Protein AF-0000000085227452 (afdb_homodimer)

InterPro domains:
  IPR003749 Sulfur carrier ThiS/MoaD-like [PF02597] (10-90)
  IPR012675 Beta-grasp domain superfamily [G3DSA:3.10.20.30] (7-90)
  IPR016155 Molybdopterin synthase/thiamin biosynthesis sulphur carrier, beta-grasp [SSF54285] (9-90)
  IPR028887 Molybdopterin synthase sulfur carrier subunit, eukaryote [MF_03051] (7-90)
  IPR044672 Molybdopterin synthase sulfur carrier subunit [PTHR33359] (7-90)

Foldseek 3Di:
DPDFAAKEKEAEDDVRCVQQVHGIDIDHRDDPQDALQVVVVVVCVVRVSCVVQVPFKWKDWQNRIDRRDGHTDGDHYHIYIYIGGHDPPD/DPDFAAKEKEAEDDVRCVQQVHGIDIDHRDDPQDALQVVVVVVCVVRVSCVVQVPFKWKDWQNRIDRRDGHTDGDHYHIYIYIGGHDPPD

pLDDT: mean 92.28, std 12.25, range [35.97, 98.38]

Structure (mmCIF, N/CA/C/O backbone):
data_AF-0000000085227452-model_v1
#
loop_
_entity.id
_entity.type
_entity.pdbx_description
1 polymer 'Molybdopterin synthase sulfur carrier subunit'
#
loop_
_atom_site.group_PDB
_atom_site.id
_atom_site.type_symbol
_atom_site.label_atom_id
_atom_site.label_alt_id
_atom_site.label_comp_id
_atom_site.label_asym_id
_atom_site.label_entity_id
_atom_site.label_seq_id
_atom_site.pdbx_PDB_ins_code
_atom_site.Cartn_x
_atom_site.Cartn_y
_atom_site.Cartn_z
_atom_site.occupancy
_atom_site.B_iso_or_equiv
_atom_site.auth_seq_id
_atom_site.auth_comp_id
_atom_site.auth_asym_id
_atom_site.auth_atom_id
_atom_site.pdbx_PDB_model_num
ATOM 1 N N . PHE A 1 1 ? -8.242 -31 9.445 1 36.66 1 PHE A N 1
ATOM 2 C CA . PHE A 1 1 ? -8.82 -30.625 8.164 1 36.66 1 PHE A CA 1
ATOM 3 C C . PHE A 1 1 ? -7.723 -30.422 7.121 1 36.66 1 PHE A C 1
ATOM 5 O O . PHE A 1 1 ? -6.816 -29.609 7.32 1 36.66 1 PHE A O 1
ATOM 12 N N . VAL A 1 2 ? -7.234 -31.391 6.453 1 52.72 2 VAL A N 1
ATOM 13 C CA . VAL A 1 2 ? -6.004 -31.422 5.668 1 52.72 2 VAL A CA 1
ATOM 14 C C . VAL A 1 2 ? -6.109 -30.453 4.5 1 52.72 2 VAL A C 1
ATOM 16 O O . VAL A 1 2 ? -6.75 -30.75 3.49 1 52.72 2 VAL A O 1
ATOM 19 N N . GLY A 1 3 ? -6.582 -29.297 4.703 1 63.69 3 GLY A N 1
ATOM 20 C CA . GLY A 1 3 ? -6.961 -28.391 3.633 1 63.69 3 GLY A CA 1
ATOM 21 C C . GLY A 1 3 ? -5.871 -28.203 2.594 1 63.69 3 GLY A C 1
ATOM 22 O O . GLY A 1 3 ? -4.684 -28.203 2.926 1 63.69 3 GLY A O 1
ATOM 23 N N . PHE A 1 4 ? -6.066 -28.781 1.335 1 81.62 4 PHE A N 1
ATOM 24 C CA . PHE A 1 4 ? -5.168 -28.547 0.209 1 81.62 4 PHE A CA 1
ATOM 25 C C . PHE A 1 4 ? -4.762 -27.094 0.135 1 81.62 4 PHE A C 1
ATOM 27 O O . PHE A 1 4 ? -5.543 -26.203 0.485 1 81.62 4 PHE A O 1
ATOM 34 N N . PRO A 1 5 ? -3.51 -26.906 -0.131 1 89.81 5 PRO A N 1
ATOM 35 C CA . PRO A 1 5 ? -3.098 -25.516 -0.261 1 89.81 5 PRO A CA 1
ATOM 36 C C . PRO A 1 5 ? -3.934 -24.75 -1.28 1 89.81 5 PRO A C 1
ATOM 38 O O . PRO A 1 5 ? -4.285 -25.281 -2.332 1 89.81 5 PRO A O 1
ATOM 41 N N . PRO A 1 6 ? -4.234 -23.641 -0.994 1 95.88 6 PRO A N 1
ATOM 42 C CA . PRO A 1 6 ? -5.141 -22.859 -1.848 1 95.88 6 PRO A CA 1
ATOM 43 C C . PRO A 1 6 ? -4.477 -22.391 -3.135 1 95.88 6 PRO A C 1
ATOM 45 O O . PRO A 1 6 ? -3.246 -22.297 -3.205 1 95.88 6 PRO A O 1
ATOM 48 N N . GLN A 1 7 ? -5.32 -22.156 -4.105 1 97.12 7 GLN A N 1
ATOM 49 C CA . GLN A 1 7 ? -4.973 -21.406 -5.312 1 97.12 7 GLN A CA 1
ATOM 50 C C . GLN A 1 7 ? -5.488 -19.984 -5.238 1 97.12 7 GLN A C 1
ATOM 52 O O . GLN A 1 7 ? -6.684 -19.75 -5.031 1 97.12 7 GLN A O 1
ATOM 57 N N . VAL A 1 8 ? -4.543 -19.047 -5.418 1 97.94 8 VAL A N 1
ATOM 58 C CA . VAL A 1 8 ? -4.957 -17.656 -5.328 1 97.94 8 VAL A CA 1
ATOM 59 C C . VAL A 1 8 ? -4.715 -16.953 -6.668 1 97.94 8 VAL A C 1
ATOM 61 O O . VAL A 1 8 ? -3.986 -17.469 -7.52 1 97.94 8 VAL A O 1
ATOM 64 N N . LEU A 1 9 ? -5.422 -15.844 -6.891 1 98.19 9 LEU A N 1
ATOM 65 C CA . LEU A 1 9 ? -5.211 -14.984 -8.055 1 98.19 9 LEU A CA 1
ATOM 66 C C . LEU A 1 9 ? -4.289 -13.82 -7.703 1 98.19 9 LEU A C 1
ATOM 68 O O . LEU A 1 9 ? -4.609 -13.008 -6.832 1 98.19 9 LEU A O 1
ATOM 72 N N . VAL A 1 10 ? -3.162 -13.773 -8.398 1 98.38 10 VAL A N 1
ATOM 73 C CA . VAL A 1 10 ? -2.229 -12.672 -8.18 1 98.38 10 VAL A CA 1
ATOM 74 C C . VAL A 1 10 ? -2.451 -11.586 -9.227 1 98.38 10 VAL A C 1
ATOM 76 O O . VAL A 1 10 ? -2.545 -11.875 -10.422 1 98.38 10 VAL A O 1
ATOM 79 N N . LEU A 1 11 ? -2.621 -10.367 -8.758 1 97 11 LEU A N 1
ATOM 80 C CA . LEU A 1 11 ? -2.785 -9.203 -9.625 1 97 11 LEU A CA 1
ATOM 81 C C . LEU A 1 11 ? -1.549 -8.312 -9.578 1 97 11 LEU A C 1
ATOM 83 O O . LEU A 1 11 ? -1.033 -8.016 -8.5 1 97 11 LEU A O 1
ATOM 87 N N . TYR A 1 12 ? -1.046 -7.949 -10.75 1 96.94 12 TYR A N 1
ATOM 88 C CA . TYR A 1 12 ? 0.106 -7.062 -10.859 1 96.94 12 TYR A CA 1
ATOM 89 C C . TYR A 1 12 ? -0.307 -5.695 -11.398 1 96.94 12 TYR A C 1
ATOM 91 O O . TYR A 1 12 ? -0.898 -5.598 -12.477 1 96.94 12 TYR A O 1
ATOM 99 N N . PHE A 1 13 ? 0.065 -4.676 -10.633 1 93.69 13 PHE A N 1
ATOM 100 C CA . PHE A 1 13 ? -0.297 -3.328 -11.047 1 93.69 13 PHE A CA 1
ATOM 101 C C . PHE A 1 13 ? 0.94 -2.535 -11.445 1 93.69 13 PHE A C 1
ATOM 103 O O . PHE A 1 13 ? 2.016 -2.719 -10.875 1 93.69 13 PHE A O 1
ATOM 110 N N . ALA A 1 14 ? 0.764 -1.569 -12.445 1 91.94 14 ALA A N 1
ATOM 111 C CA . ALA A 1 14 ? 1.775 -0.589 -12.828 1 91.94 14 ALA A CA 1
ATOM 112 C C . ALA A 1 14 ? 3.131 -1.256 -13.047 1 91.94 14 ALA A C 1
ATOM 114 O O . ALA A 1 14 ? 3.258 -2.158 -13.883 1 91.94 14 ALA A O 1
ATOM 115 N N . LYS A 1 15 ? 4.129 -0.913 -12.328 1 93.94 15 LYS A N 1
ATOM 116 C CA . LYS A 1 15 ? 5.492 -1.382 -12.57 1 93.94 15 LYS A CA 1
ATOM 117 C C . LYS A 1 15 ? 5.602 -2.887 -12.352 1 93.94 15 LYS A C 1
ATOM 119 O O . LYS A 1 15 ? 6.375 -3.564 -13.031 1 93.94 15 LYS A O 1
ATOM 124 N N . SER A 1 16 ? 4.82 -3.432 -11.359 1 96.25 16 SER A N 1
ATOM 125 C CA . SER A 1 16 ? 4.891 -4.875 -11.148 1 96.25 16 SER A CA 1
ATOM 126 C C . SER A 1 16 ? 4.379 -5.637 -12.359 1 96.25 16 SER A C 1
ATOM 128 O O . SER A 1 16 ? 4.898 -6.707 -12.695 1 96.25 16 SER A O 1
ATOM 130 N N . ALA A 1 17 ? 3.391 -5.086 -13.062 1 96.44 17 ALA A N 1
ATOM 131 C CA . ALA A 1 17 ? 2.908 -5.707 -14.297 1 96.44 17 ALA A CA 1
ATOM 132 C C . ALA A 1 17 ? 3.982 -5.684 -15.383 1 96.44 17 ALA A C 1
ATOM 134 O O . ALA A 1 17 ? 4.18 -6.672 -16.094 1 96.44 17 ALA A O 1
ATOM 135 N N . GLU A 1 18 ? 4.629 -4.582 -15.484 1 97.12 18 GLU A N 1
ATOM 136 C CA . GLU A 1 18 ? 5.707 -4.449 -16.453 1 97.12 18 GLU A CA 1
ATOM 137 C C . GLU A 1 18 ? 6.816 -5.465 -16.188 1 97.12 18 GLU A C 1
ATOM 139 O O . GLU A 1 18 ? 7.285 -6.129 -17.125 1 97.12 18 GLU A O 1
ATOM 144 N N . LEU A 1 19 ? 7.152 -5.578 -15.016 1 97.12 19 LEU A N 1
ATOM 145 C CA . LEU A 1 19 ? 8.281 -6.418 -14.625 1 97.12 19 LEU A CA 1
ATOM 146 C C . LEU A 1 19 ? 7.941 -7.895 -14.805 1 97.12 19 LEU A C 1
ATOM 148 O O . LEU A 1 19 ? 8.812 -8.703 -15.125 1 97.12 19 LEU A O 1
ATOM 152 N N . THR A 1 20 ? 6.652 -8.297 -14.523 1 97.69 20 THR A N 1
ATOM 153 C CA . THR A 1 20 ? 6.254 -9.695 -14.633 1 97.69 20 THR A CA 1
ATOM 154 C C . THR A 1 20 ? 5.793 -10.023 -16.047 1 97.69 20 THR A C 1
ATOM 156 O O . THR A 1 20 ? 5.73 -11.188 -16.438 1 97.69 20 THR A O 1
ATOM 159 N N . GLY A 1 21 ? 5.438 -8.93 -16.812 1 97.5 21 GLY A N 1
ATOM 160 C CA . GLY A 1 21 ? 4.91 -9.109 -18.156 1 97.5 21 GLY A CA 1
ATOM 161 C C . GLY A 1 21 ? 3.467 -9.578 -18.172 1 97.5 21 GLY A C 1
ATOM 162 O O . GLY A 1 21 ? 3.012 -10.172 -19.156 1 97.5 21 GLY A O 1
ATOM 163 N N . ARG A 1 22 ? 2.756 -9.508 -17.016 1 96.31 22 ARG A N 1
ATOM 164 C CA . ARG A 1 22 ? 1.363 -9.93 -16.938 1 96.31 22 ARG A CA 1
ATOM 165 C C . ARG A 1 22 ? 0.588 -9.07 -15.938 1 96.31 22 ARG A C 1
ATOM 167 O O . ARG A 1 22 ? 1.177 -8.477 -15.031 1 96.31 22 ARG A O 1
ATOM 174 N N . LYS A 1 23 ? -0.707 -9.031 -16.188 1 96.62 23 LYS A N 1
ATOM 175 C CA . LYS A 1 23 ? -1.599 -8.305 -15.289 1 96.62 23 LYS A CA 1
ATOM 176 C C . LYS A 1 23 ? -2.092 -9.211 -14.164 1 96.62 23 LYS A C 1
ATOM 178 O O . LYS A 1 23 ? -2.408 -8.727 -13.07 1 96.62 23 LYS A O 1
ATOM 183 N N . GLU A 1 24 ? -2.158 -10.484 -14.445 1 97.75 24 GLU A N 1
ATOM 184 C CA . GLU A 1 24 ? -2.633 -11.43 -13.438 1 97.75 24 GLU A CA 1
ATOM 185 C C . GLU A 1 24 ? -2.111 -12.836 -13.703 1 97.75 24 GLU A C 1
ATOM 187 O O . GLU A 1 24 ? -1.682 -13.141 -14.82 1 97.75 24 GLU A O 1
ATOM 192 N N . GLU A 1 25 ? -2.092 -13.711 -12.703 1 98 25 GLU A N 1
ATOM 193 C CA . GLU A 1 25 ? -1.807 -15.133 -12.844 1 98 25 GLU A CA 1
ATOM 194 C C . GLU A 1 25 ? -2.371 -15.93 -11.664 1 98 25 GLU A C 1
ATOM 196 O O . GLU A 1 25 ? -2.482 -15.406 -10.555 1 98 25 GLU A O 1
ATOM 201 N N . GLU A 1 26 ? -2.693 -17.141 -11.883 1 97.81 26 GLU A N 1
ATOM 202 C CA . GLU A 1 26 ? -3.082 -18.062 -10.812 1 97.81 26 GLU A CA 1
ATOM 203 C C . GLU A 1 26 ? -1.859 -18.656 -10.125 1 97.81 26 GLU A C 1
ATOM 205 O O . GLU A 1 26 ? -0.962 -19.188 -10.781 1 97.81 26 GLU A O 1
ATOM 210 N N . LEU A 1 27 ? -1.784 -18.578 -8.852 1 97.12 27 LEU A N 1
ATOM 211 C CA . LEU A 1 27 ? -0.728 -19.172 -8.039 1 97.12 27 LEU A CA 1
ATOM 212 C C . LEU A 1 27 ? -1.258 -20.359 -7.238 1 97.12 27 LEU A C 1
ATOM 214 O O . LEU A 1 27 ? -1.997 -20.172 -6.27 1 97.12 27 LEU A O 1
ATOM 218 N N . PRO A 1 28 ? -0.969 -21.531 -7.594 1 95.56 28 PRO A N 1
ATOM 219 C CA . PRO A 1 28 ? -1.484 -22.703 -6.898 1 95.56 28 PRO A CA 1
ATOM 220 C C . PRO A 1 28 ? -0.661 -23.078 -5.664 1 95.56 28 PRO A C 1
ATOM 222 O O . PRO A 1 28 ? 0.48 -22.625 -5.527 1 95.56 28 PRO A O 1
ATOM 225 N N . ASP A 1 29 ? -1.203 -23.781 -4.77 1 94.75 29 ASP A N 1
ATOM 226 C CA . ASP A 1 29 ? -0.548 -24.469 -3.656 1 94.75 29 ASP A CA 1
ATOM 227 C C . ASP A 1 29 ? 0.244 -23.484 -2.801 1 94.75 29 ASP A C 1
ATOM 229 O O . ASP A 1 29 ? 1.412 -23.719 -2.488 1 94.75 29 ASP A O 1
ATOM 233 N N . VAL A 1 30 ? -0.375 -22.406 -2.469 1 97 30 VAL A N 1
ATOM 234 C CA . VAL A 1 30 ? 0.29 -21.438 -1.616 1 97 30 VAL A CA 1
ATOM 235 C C . VAL A 1 30 ? 0.247 -21.906 -0.163 1 97 30 VAL A C 1
ATOM 237 O O . VAL A 1 30 ? -0.83 -22.156 0.384 1 97 30 VAL A O 1
ATOM 240 N N . PRO A 1 31 ? 1.41 -22.047 0.463 1 96.38 31 PRO A N 1
ATOM 241 C CA . PRO A 1 31 ? 1.399 -22.359 1.895 1 96.38 31 PRO A CA 1
ATOM 242 C C . PRO A 1 31 ? 0.564 -21.359 2.707 1 96.38 31 PRO A C 1
ATOM 244 O O . PRO A 1 31 ? 0.578 -20.172 2.428 1 96.38 31 PRO A O 1
ATOM 247 N N . THR A 1 32 ? -0.254 -21.859 3.688 1 96.38 32 THR A N 1
ATOM 248 C CA . THR A 1 32 ? -1.078 -21.016 4.539 1 96.38 32 THR A CA 1
ATOM 249 C C . THR A 1 32 ? -1.338 -21.688 5.883 1 96.38 32 THR A C 1
ATOM 251 O O . THR A 1 32 ? -1.491 -22.906 5.957 1 96.38 32 THR A O 1
ATOM 254 N N . PRO A 1 33 ? -1.222 -20.984 6.93 1 96.75 33 PRO A N 1
ATOM 255 C CA . PR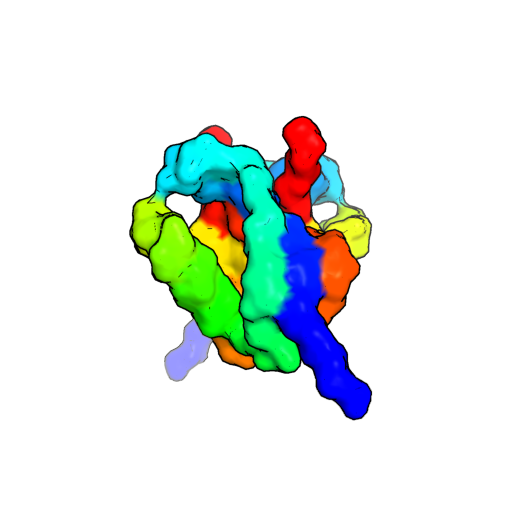O A 1 33 ? -0.893 -19.547 7.023 1 96.75 33 PRO A CA 1
ATOM 256 C C . PRO A 1 33 ? 0.528 -19.25 6.559 1 96.75 33 PRO A C 1
ATOM 258 O O . PRO A 1 33 ? 1.388 -20.125 6.555 1 96.75 33 PRO A O 1
ATOM 261 N N . ILE A 1 34 ? 0.776 -17.938 6.09 1 97.62 34 ILE A N 1
ATOM 262 C CA . ILE A 1 34 ? 2.061 -17.5 5.551 1 97.62 34 ILE A CA 1
ATOM 263 C C . ILE A 1 34 ? 2.291 -16.031 5.883 1 97.62 34 ILE A C 1
ATOM 265 O O . ILE A 1 34 ? 1.352 -15.234 5.879 1 97.62 34 ILE A O 1
ATOM 269 N N . SER A 1 35 ? 3.486 -15.68 6.164 1 97.94 35 SER A N 1
ATOM 270 C CA . SER A 1 35 ? 3.773 -14.258 6.363 1 97.94 35 SER A CA 1
ATOM 271 C C . SER A 1 35 ? 3.781 -13.5 5.039 1 97.94 35 SER A C 1
ATOM 273 O O . SER A 1 35 ? 4.059 -14.086 3.99 1 97.94 35 SER A O 1
ATOM 275 N N . SER A 1 36 ? 3.506 -12.234 5.145 1 97.56 36 SER A N 1
ATOM 276 C CA . SER A 1 36 ? 3.543 -11.422 3.936 1 97.56 36 SER A CA 1
ATOM 277 C C . SER A 1 36 ? 4.941 -11.406 3.324 1 97.56 36 SER A C 1
ATOM 279 O O . SER A 1 36 ? 5.09 -11.336 2.104 1 97.56 36 SER A O 1
ATOM 281 N N . GLY A 1 37 ? 5.957 -11.43 4.195 1 97.5 37 GLY A N 1
ATOM 282 C CA . GLY A 1 37 ? 7.32 -11.547 3.703 1 97.5 37 GLY A CA 1
ATOM 283 C C . GLY A 1 37 ? 7.578 -12.828 2.934 1 97.5 37 GLY A C 1
ATOM 284 O O . GLY A 1 37 ? 8.195 -12.805 1.87 1 97.5 37 GLY A O 1
ATOM 285 N N . ASP A 1 38 ? 7.109 -13.961 3.463 1 98.31 38 ASP A N 1
ATOM 286 C CA . ASP A 1 38 ? 7.289 -15.242 2.789 1 98.31 38 ASP A CA 1
ATOM 287 C C . ASP A 1 38 ? 6.453 -15.32 1.513 1 98.31 38 ASP A C 1
ATOM 289 O O . ASP A 1 38 ? 6.871 -15.93 0.525 1 98.31 38 ASP A O 1
ATOM 293 N N . LEU A 1 39 ? 5.301 -14.703 1.555 1 98.25 39 LEU A N 1
ATOM 294 C CA . LEU A 1 39 ? 4.477 -14.625 0.355 1 98.25 39 LEU A CA 1
ATOM 295 C C . LEU A 1 39 ? 5.184 -13.836 -0.742 1 98.25 39 LEU A C 1
ATOM 297 O O . LEU A 1 39 ? 5.188 -14.25 -1.904 1 98.25 39 LEU A O 1
ATOM 301 N N . TRP A 1 40 ? 5.809 -12.773 -0.363 1 98.12 40 TRP A N 1
ATOM 302 C CA . TRP A 1 40 ? 6.586 -11.977 -1.306 1 98.12 40 TRP A CA 1
ATOM 303 C C . TRP A 1 40 ? 7.746 -12.789 -1.875 1 98.12 40 TRP A C 1
ATOM 305 O O . TRP A 1 40 ? 7.992 -12.766 -3.084 1 98.12 40 TRP A O 1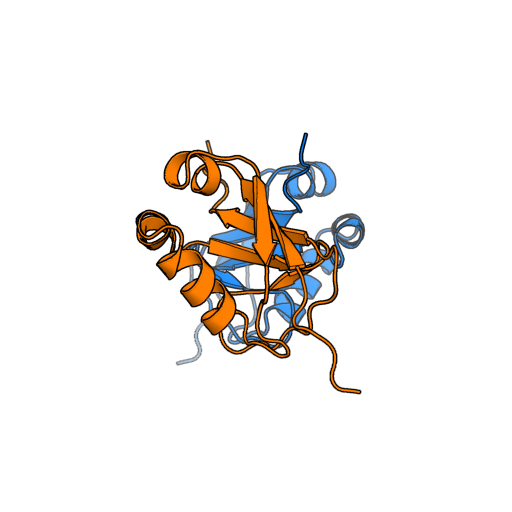
ATOM 315 N N . ARG A 1 41 ? 8.391 -13.539 -1.055 1 98.19 41 ARG A N 1
ATOM 316 C CA . ARG A 1 41 ? 9.508 -14.367 -1.506 1 98.19 41 ARG A CA 1
ATOM 317 C C . ARG A 1 41 ? 9.031 -15.43 -2.496 1 98.19 41 ARG A C 1
ATOM 319 O O . ARG A 1 41 ? 9.742 -15.758 -3.449 1 98.19 41 ARG A O 1
ATOM 326 N N . LEU A 1 42 ? 7.867 -15.93 -2.207 1 97.94 42 LEU A N 1
ATOM 327 C CA . LEU A 1 42 ? 7.285 -16.891 -3.139 1 97.94 42 LEU A CA 1
ATOM 328 C C . LEU A 1 42 ? 7.074 -16.25 -4.512 1 97.94 42 LEU A C 1
ATOM 330 O O . LEU A 1 42 ? 7.414 -16.859 -5.531 1 97.94 42 LEU A O 1
ATOM 334 N N . LEU A 1 43 ? 6.57 -15.031 -4.566 1 98.12 43 LEU A N 1
ATOM 335 C CA . LEU A 1 43 ? 6.34 -14.32 -5.82 1 98.12 43 LEU A CA 1
ATOM 336 C C . LEU A 1 43 ? 7.66 -13.961 -6.488 1 98.12 43 LEU A C 1
ATOM 338 O O . LEU A 1 43 ? 7.77 -14.008 -7.719 1 98.12 43 LEU A O 1
ATOM 342 N N . LEU A 1 44 ? 8.664 -13.648 -5.652 1 97.88 44 LEU A N 1
ATOM 343 C CA . LEU A 1 44 ? 10 -13.32 -6.152 1 97.88 44 LEU A CA 1
ATOM 344 C C . LEU A 1 44 ? 10.625 -14.516 -6.852 1 97.88 44 LEU A C 1
ATOM 346 O O . LEU A 1 44 ? 11.289 -14.367 -7.879 1 97.88 44 LEU A O 1
ATOM 350 N N . ARG A 1 45 ? 10.445 -15.641 -6.242 1 97.5 45 ARG A N 1
ATOM 351 C CA . ARG A 1 45 ? 10.977 -16.859 -6.844 1 97.5 45 ARG A CA 1
ATOM 352 C C . ARG A 1 45 ? 10.344 -17.125 -8.203 1 97.5 45 ARG A C 1
ATOM 354 O O . ARG A 1 45 ? 11.016 -17.562 -9.141 1 97.5 45 ARG A O 1
ATOM 361 N N . ARG A 1 46 ? 9.086 -16.828 -8.336 1 97.19 46 ARG A N 1
ATOM 362 C CA . ARG A 1 46 ? 8.359 -17.031 -9.586 1 97.19 46 ARG A CA 1
ATOM 363 C C . ARG A 1 46 ? 8.711 -15.961 -10.609 1 97.19 46 ARG A C 1
ATOM 365 O O . ARG A 1 46 ? 8.805 -16.25 -11.805 1 97.19 46 ARG A O 1
ATOM 372 N N . HIS A 1 47 ? 8.859 -14.711 -10.164 1 98.19 47 HIS A N 1
ATOM 373 C CA . HIS A 1 47 ? 9.211 -13.57 -11 1 98.19 47 HIS A CA 1
ATOM 374 C C . HIS A 1 47 ? 10.383 -12.797 -10.406 1 98.19 47 HIS A C 1
ATOM 376 O O . HIS A 1 47 ? 10.195 -11.773 -9.758 1 98.19 47 HIS A O 1
ATOM 382 N N . PRO A 1 48 ? 11.617 -13.18 -10.68 1 98.19 48 PRO A N 1
ATOM 383 C CA . PRO A 1 48 ? 12.805 -12.586 -10.055 1 98.19 48 PRO A CA 1
ATOM 384 C C . PRO A 1 48 ? 12.922 -11.086 -10.328 1 98.19 48 PRO A C 1
ATOM 386 O O . PRO A 1 48 ? 13.484 -10.352 -9.508 1 98.19 48 PRO A O 1
ATOM 389 N N . ARG A 1 49 ? 12.391 -10.523 -11.422 1 97.88 49 ARG A N 1
ATOM 390 C CA . ARG A 1 49 ? 12.469 -9.109 -11.773 1 97.88 49 ARG A CA 1
ATOM 391 C C . ARG A 1 49 ? 11.727 -8.25 -10.758 1 97.88 49 ARG A C 1
ATOM 393 O O . ARG A 1 49 ? 11.938 -7.035 -10.688 1 97.88 49 ARG A O 1
ATOM 400 N N . LEU A 1 50 ? 10.828 -8.875 -9.961 1 97.94 50 LEU A N 1
ATOM 401 C CA . LEU A 1 50 ? 10.109 -8.156 -8.922 1 97.94 50 LEU A CA 1
ATOM 402 C C . LEU A 1 50 ? 11.062 -7.625 -7.855 1 97.94 50 LEU A C 1
ATOM 404 O O . LEU A 1 50 ? 10.695 -6.754 -7.066 1 97.94 50 LEU A O 1
ATOM 408 N N . SER A 1 51 ? 12.266 -8.172 -7.781 1 97.5 51 SER A N 1
ATOM 409 C CA . SER A 1 51 ? 13.25 -7.738 -6.801 1 97.5 51 SER A CA 1
ATOM 410 C C . SER A 1 51 ? 13.523 -6.242 -6.91 1 97.5 51 SER A C 1
ATOM 412 O O . SER A 1 51 ? 13.922 -5.605 -5.934 1 97.5 51 SER A O 1
ATOM 414 N N . ALA A 1 52 ? 13.25 -5.621 -8.07 1 96.12 52 ALA A N 1
ATOM 415 C CA . ALA A 1 52 ? 13.422 -4.184 -8.281 1 96.12 52 ALA A CA 1
ATOM 416 C C . ALA A 1 52 ? 12.484 -3.385 -7.383 1 96.12 52 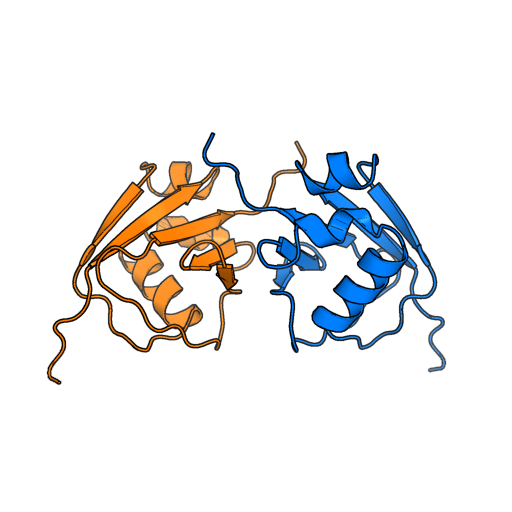ALA A C 1
ATOM 418 O O . ALA A 1 52 ? 12.727 -2.201 -7.125 1 96.12 52 ALA A O 1
ATOM 419 N N . LEU A 1 53 ? 11.516 -4.098 -6.914 1 94.56 53 LEU A N 1
ATOM 420 C CA . LEU A 1 53 ? 10.516 -3.424 -6.094 1 94.56 53 LEU A CA 1
ATOM 421 C C . LEU A 1 53 ? 10.703 -3.756 -4.617 1 94.56 53 LEU A C 1
ATOM 423 O O . LEU A 1 53 ? 9.891 -3.367 -3.777 1 94.56 53 LEU A O 1
ATOM 427 N N . GLN A 1 54 ? 11.852 -4.418 -4.32 1 87.5 54 GLN A N 1
ATOM 428 C CA . GLN A 1 54 ? 12.133 -4.953 -2.992 1 87.5 54 GLN A CA 1
ATOM 429 C C . GLN A 1 54 ? 12.156 -3.842 -1.946 1 87.5 54 GLN A C 1
ATOM 431 O O . GLN A 1 54 ? 12.852 -3.945 -0.937 1 87.5 54 GLN A O 1
ATOM 436 N N . HIS A 1 55 ? 11.414 -2.957 -1.571 1 85.44 55 HIS A N 1
ATOM 437 C CA . HIS A 1 55 ? 11.32 -1.957 -0.514 1 85.44 55 HIS A CA 1
ATOM 438 C C . HIS A 1 55 ? 10.32 -0.864 -0.878 1 85.44 55 HIS A C 1
ATOM 440 O O . HIS A 1 55 ? 10.172 0.114 -0.143 1 85.44 55 HIS A O 1
ATOM 446 N N . HIS A 1 56 ? 9.773 -1.095 -1.935 1 89.44 56 HIS A N 1
ATOM 447 C CA . HIS A 1 56 ? 8.836 -0.096 -2.428 1 89.44 56 HIS A CA 1
ATOM 448 C C . HIS A 1 56 ? 7.551 -0.75 -2.93 1 89.44 56 HIS A C 1
ATOM 450 O O . HIS A 1 56 ? 7.008 -0.348 -3.961 1 89.44 56 HIS A O 1
ATOM 456 N N . VAL A 1 57 ? 7.215 -1.855 -2.258 1 94.62 57 VAL A N 1
ATOM 457 C CA . VAL A 1 57 ? 6.031 -2.596 -2.682 1 94.62 57 VAL A CA 1
ATOM 458 C C . VAL A 1 57 ? 5.184 -2.959 -1.465 1 94.62 57 VAL A C 1
ATOM 460 O O . VAL A 1 57 ? 5.711 -3.137 -0.365 1 94.62 57 VAL A O 1
ATOM 463 N N . VAL A 1 58 ? 3.93 -3.025 -1.675 1 95.25 58 VAL A N 1
ATOM 464 C CA . VAL A 1 58 ? 2.998 -3.537 -0.673 1 95.25 58 VAL A CA 1
ATOM 465 C C . VAL A 1 58 ? 2.08 -4.582 -1.307 1 95.25 58 VAL A C 1
ATOM 467 O O . VAL A 1 58 ? 1.84 -4.555 -2.516 1 95.25 58 VAL A O 1
ATOM 470 N N . LEU A 1 59 ? 1.623 -5.516 -0.536 1 96.19 59 LEU A N 1
ATOM 471 C CA . LEU A 1 59 ? 0.639 -6.492 -0.996 1 96.19 59 LEU A CA 1
ATOM 472 C C . LEU A 1 59 ? -0.76 -6.117 -0.518 1 96.19 59 LEU A C 1
ATOM 474 O O . LEU A 1 59 ? -0.911 -5.379 0.46 1 96.19 59 LEU A O 1
ATOM 478 N N . ALA A 1 60 ? -1.747 -6.578 -1.211 1 95.5 60 ALA A N 1
ATOM 479 C CA . ALA A 1 60 ? -3.127 -6.543 -0.732 1 95.5 60 ALA A CA 1
ATOM 480 C C . ALA A 1 60 ? -3.771 -7.922 -0.817 1 95.5 60 ALA A C 1
ATOM 482 O O . ALA A 1 60 ? -3.736 -8.57 -1.868 1 95.5 60 ALA A O 1
ATOM 483 N N . VAL A 1 61 ? -4.258 -8.352 0.26 1 94.94 61 VAL A N 1
ATOM 484 C CA . VAL A 1 61 ? -5.004 -9.609 0.308 1 94.94 61 VAL A CA 1
ATOM 485 C C . VAL A 1 61 ? -6.492 -9.32 0.495 1 94.94 61 VAL A C 1
ATOM 487 O O . VAL A 1 61 ? -6.891 -8.695 1.481 1 94.94 61 VAL A O 1
ATOM 490 N N . ARG A 1 62 ? -7.289 -9.75 -0.5 1 92.75 62 ARG A N 1
ATOM 491 C CA . ARG A 1 62 ? -8.703 -9.406 -0.494 1 92.75 62 ARG A CA 1
ATOM 492 C C . ARG A 1 62 ? -8.898 -7.906 -0.287 1 92.75 62 ARG A C 1
ATOM 494 O O . ARG A 1 62 ? -9.672 -7.488 0.579 1 92.75 62 ARG A O 1
ATOM 501 N N . GLN A 1 63 ? -8.039 -7.176 -0.961 1 89.31 63 GLN A N 1
ATOM 502 C CA . GLN A 1 63 ? -8.109 -5.723 -1.061 1 89.31 63 GLN A CA 1
ATOM 503 C C . GLN A 1 63 ? -7.715 -5.062 0.258 1 89.31 63 GLN A C 1
ATOM 505 O O . GLN A 1 63 ? -7.902 -3.857 0.436 1 89.31 63 GLN A O 1
ATOM 510 N N . GLN A 1 64 ? -7.23 -5.848 1.191 1 90.12 64 GLN A N 1
ATOM 511 C CA . GLN A 1 64 ? -6.656 -5.285 2.408 1 90.12 64 GLN A CA 1
ATOM 512 C C . GLN A 1 64 ? -5.133 -5.23 2.322 1 90.12 64 GLN A C 1
ATOM 514 O O . GLN A 1 64 ? -4.48 -6.258 2.111 1 90.12 64 GLN A O 1
ATOM 519 N N . TYR A 1 65 ? -4.566 -4 2.488 1 94.81 65 TYR A N 1
ATOM 520 C CA . TYR A 1 65 ? -3.125 -3.834 2.338 1 94.81 65 TYR A CA 1
ATOM 521 C C . TYR A 1 65 ? -2.375 -4.504 3.482 1 94.81 65 TYR A C 1
ATOM 523 O O . TYR A 1 65 ? -2.789 -4.414 4.641 1 94.81 65 TYR A O 1
ATOM 531 N N . VAL A 1 66 ? -1.327 -5.137 3.107 1 93.88 66 VAL A N 1
ATOM 532 C CA . VAL A 1 66 ? -0.415 -5.809 4.027 1 93.88 66 VAL A CA 1
ATOM 533 C C . VAL A 1 66 ? 1.028 -5.469 3.662 1 93.88 66 VAL A C 1
ATOM 535 O O . VAL A 1 66 ? 1.493 -5.797 2.568 1 93.88 66 VAL A O 1
ATOM 538 N N . ALA A 1 67 ? 1.698 -4.766 4.547 1 93 67 ALA A N 1
ATOM 539 C CA . ALA A 1 67 ? 3.109 -4.484 4.301 1 93 67 ALA A CA 1
ATOM 540 C C . ALA A 1 67 ? 3.926 -5.773 4.254 1 93 67 ALA A C 1
ATOM 542 O O . ALA A 1 67 ? 3.65 -6.715 5 1 93 67 ALA A O 1
ATOM 543 N N . VAL A 1 68 ? 4.879 -5.785 3.4 1 95.38 68 VAL A N 1
ATOM 544 C CA . VAL A 1 68 ? 5.762 -6.949 3.326 1 95.38 68 VAL A CA 1
ATOM 545 C C . VAL A 1 68 ? 6.574 -7.062 4.613 1 95.38 68 VAL A C 1
ATOM 547 O O . VAL A 1 68 ? 7.289 -6.129 4.988 1 95.38 68 VAL A O 1
ATOM 550 N N . GLY A 1 69 ? 6.391 -8.141 5.281 1 93.88 69 GLY A N 1
ATOM 551 C CA . GLY A 1 69 ? 7.07 -8.336 6.551 1 93.88 69 GLY A CA 1
ATOM 552 C C . GLY A 1 69 ? 6.578 -9.547 7.312 1 93.88 69 GLY A C 1
ATOM 553 O O . GLY A 1 69 ? 6.453 -10.633 6.742 1 93.88 69 GLY A O 1
ATOM 554 N N . ASP A 1 70 ? 6.293 -9.344 8.625 1 93.31 70 ASP A N 1
ATOM 555 C CA . ASP A 1 70 ? 6.047 -10.484 9.5 1 93.31 70 ASP A CA 1
ATOM 556 C C . ASP A 1 70 ? 4.551 -10.75 9.648 1 93.31 70 ASP A C 1
ATOM 558 O O . ASP A 1 70 ? 4.148 -11.734 10.266 1 93.31 70 ASP A O 1
ATOM 562 N N . GLN A 1 71 ? 3.756 -9.898 9.086 1 92.19 71 GLN A N 1
ATOM 563 C CA . GLN A 1 71 ? 2.318 -10.109 9.227 1 92.19 71 GLN A CA 1
ATOM 564 C C . GLN A 1 71 ? 1.885 -11.414 8.57 1 92.19 71 GLN A C 1
ATOM 566 O O . GLN A 1 71 ? 2.24 -11.688 7.426 1 92.19 71 GLN A O 1
ATOM 571 N N . VAL A 1 72 ? 1.061 -12.203 9.305 1 96.44 72 VAL A N 1
ATOM 572 C CA . VAL A 1 72 ? 0.625 -13.508 8.82 1 96.44 72 VAL A CA 1
ATOM 573 C C . VAL A 1 72 ? -0.758 -13.391 8.188 1 96.44 72 VAL A C 1
ATOM 575 O O . VAL A 1 72 ? -1.644 -12.727 8.727 1 96.44 72 VAL A O 1
ATOM 578 N N . VAL A 1 73 ? -0.864 -13.992 7 1 96.44 73 VAL A N 1
ATOM 579 C CA . VAL A 1 73 ? -2.154 -14.023 6.316 1 96.44 73 VAL A CA 1
ATOM 580 C C . VAL A 1 73 ? -2.588 -15.469 6.09 1 96.44 73 VAL A C 1
ATOM 582 O O . VAL A 1 73 ? -1.749 -16.344 5.879 1 96.44 73 VAL A O 1
ATOM 585 N N . THR A 1 74 ? -3.844 -15.695 6.223 1 97.06 74 THR A N 1
ATOM 586 C CA . THR A 1 74 ? -4.453 -16.969 5.859 1 97.06 74 THR A CA 1
ATOM 587 C C . THR A 1 74 ? -5.199 -16.859 4.531 1 97.06 74 THR A C 1
ATOM 589 O O . THR A 1 74 ? -6.078 -16 4.383 1 97.06 74 THR A O 1
ATOM 592 N N . LEU A 1 75 ? -4.84 -17.688 3.576 1 97.31 75 LEU A N 1
ATOM 593 C CA . LEU A 1 75 ? -5.387 -17.594 2.227 1 97.31 75 LEU A CA 1
ATOM 594 C C . LEU A 1 75 ? -6.355 -18.75 1.96 1 97.31 75 LEU A C 1
ATOM 596 O O . LEU A 1 75 ? -6.211 -19.828 2.531 1 97.31 75 LEU A O 1
ATOM 600 N N . ALA A 1 76 ? -7.355 -18.422 1.229 1 96.56 76 ALA A N 1
ATOM 601 C CA . ALA A 1 76 ? -8.32 -19.422 0.762 1 96.56 76 ALA A CA 1
ATOM 602 C C . ALA A 1 76 ? -8.367 -19.469 -0.762 1 96.56 76 ALA A C 1
ATOM 604 O O . ALA A 1 76 ? -7.852 -18.562 -1.433 1 96.56 76 ALA A O 1
ATOM 605 N N . ASP A 1 77 ? -9.008 -20.5 -1.272 1 96.62 77 ASP A N 1
ATOM 606 C CA . ASP A 1 77 ? -9.164 -20.641 -2.719 1 96.62 77 ASP A CA 1
ATOM 607 C C . ASP A 1 77 ? -9.898 -19.438 -3.301 1 96.62 77 ASP A C 1
ATOM 609 O O . ASP A 1 77 ? -10.93 -19.016 -2.775 1 96.62 77 ASP A O 1
ATOM 613 N N . GLY A 1 78 ? -9.273 -18.812 -4.328 1 96.06 78 GLY A N 1
ATOM 614 C CA . GLY A 1 78 ? -9.953 -17.734 -5.02 1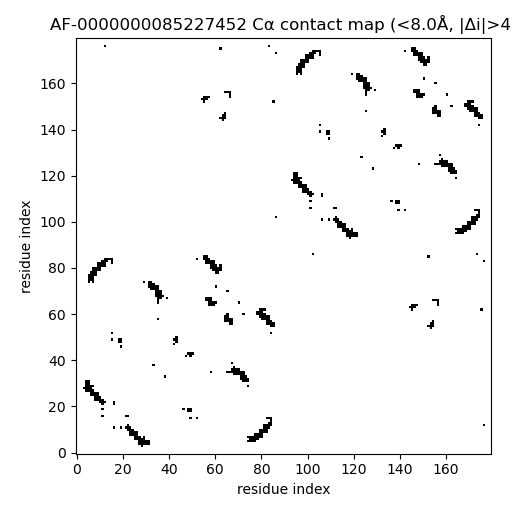 96.06 78 GLY A CA 1
ATOM 615 C C . GLY A 1 78 ? -9.586 -16.359 -4.473 1 96.06 78 GLY A C 1
ATOM 616 O O . GLY A 1 78 ? -9.953 -15.336 -5.055 1 96.06 78 GLY A O 1
ATOM 617 N N . ASP A 1 79 ? -8.805 -16.328 -3.328 1 97.25 79 ASP A N 1
ATOM 618 C CA . ASP A 1 79 ? -8.375 -15.047 -2.789 1 97.25 79 ASP A CA 1
ATOM 619 C C . ASP A 1 79 ? -7.535 -14.281 -3.803 1 97.25 79 ASP A C 1
ATOM 621 O O . ASP A 1 79 ? -6.766 -14.875 -4.559 1 97.25 79 ASP A O 1
ATOM 625 N N . GLU A 1 80 ? -7.676 -13.016 -3.779 1 96.88 80 GLU A N 1
ATOM 626 C CA . GLU A 1 80 ? -6.84 -12.156 -4.605 1 96.88 80 GLU A CA 1
ATOM 627 C C . GLU A 1 80 ? -5.652 -11.609 -3.814 1 96.88 80 GLU A C 1
ATOM 629 O O . GLU A 1 80 ? -5.805 -11.211 -2.658 1 96.88 80 GLU A O 1
ATOM 634 N N . VAL A 1 81 ? -4.516 -11.672 -4.441 1 97.44 81 VAL A N 1
ATOM 635 C CA . VAL A 1 81 ? -3.299 -11.062 -3.924 1 97.44 81 VAL A CA 1
ATOM 636 C C . VAL A 1 81 ? -2.758 -10.047 -4.93 1 97.44 81 VAL A C 1
ATOM 638 O O . VAL A 1 81 ? -2.291 -10.422 -6.008 1 97.44 81 VAL A O 1
ATOM 641 N N . ALA A 1 82 ? -2.799 -8.781 -4.551 1 96.31 82 ALA A N 1
ATOM 642 C CA . ALA A 1 82 ? -2.309 -7.742 -5.457 1 96.31 82 ALA A CA 1
ATOM 643 C C . ALA A 1 82 ? -0.889 -7.32 -5.086 1 96.31 82 ALA A C 1
ATOM 645 O O . ALA A 1 82 ? -0.554 -7.207 -3.906 1 96.31 82 ALA A O 1
ATOM 646 N N . VA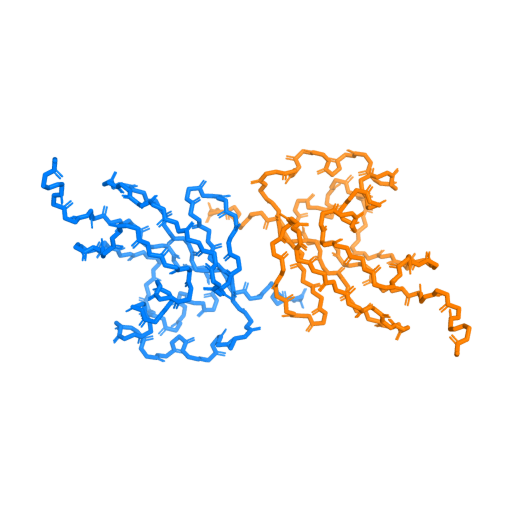L A 1 83 ? -0.107 -7.113 -6.062 1 96.75 83 VAL A N 1
ATOM 647 C CA . VAL A 1 83 ? 1.233 -6.547 -5.941 1 96.75 83 VAL A CA 1
ATOM 648 C C . VAL A 1 83 ? 1.22 -5.082 -6.375 1 96.75 83 VAL A C 1
ATOM 650 O O . VAL A 1 83 ? 1.117 -4.785 -7.566 1 96.75 83 VAL A O 1
ATOM 653 N N . VAL A 1 84 ? 1.35 -4.242 -5.391 1 93.94 84 VAL A N 1
ATOM 654 C CA . VAL A 1 84 ? 1.121 -2.818 -5.625 1 93.94 84 VAL A CA 1
ATOM 655 C C . VAL A 1 84 ? 2.438 -2.055 -5.488 1 93.94 84 VAL A C 1
ATOM 657 O O . VAL A 1 84 ? 2.949 -1.882 -4.379 1 93.94 84 VAL A O 1
ATOM 660 N N . PRO A 1 85 ? 2.984 -1.592 -6.523 1 93.12 85 PRO A N 1
ATOM 661 C CA . PRO A 1 85 ? 4.191 -0.763 -6.504 1 93.12 85 PRO A CA 1
ATOM 662 C C . PRO A 1 85 ? 3.902 0.693 -6.145 1 93.12 85 PRO A C 1
ATOM 664 O O . PRO A 1 85 ? 2.738 1.083 -6.023 1 93.12 85 PRO A O 1
ATOM 667 N N . PRO A 1 86 ? 5.012 1.41 -5.832 1 85.75 86 PRO A N 1
ATOM 668 C CA . PRO A 1 86 ? 4.809 2.816 -5.473 1 85.75 86 PRO A CA 1
ATOM 669 C C . PRO A 1 86 ? 4.09 3.605 -6.562 1 85.75 86 PRO A C 1
ATOM 671 O O . PRO A 1 86 ? 4.242 3.309 -7.75 1 85.75 86 PRO A O 1
ATOM 674 N N . LEU A 1 87 ? 3.135 4.496 -6.07 1 78.12 87 LEU A N 1
ATOM 675 C CA . LEU A 1 87 ? 2.434 5.352 -7.02 1 78.12 87 LEU A CA 1
ATOM 676 C C . LEU A 1 87 ? 3.377 6.398 -7.609 1 78.12 87 LEU A C 1
ATOM 678 O O . LEU A 1 87 ? 4.25 6.914 -6.906 1 78.12 87 LEU A O 1
ATOM 682 N N . SER A 1 88 ? 4.078 6.211 -8.734 1 56.81 88 SER A N 1
ATOM 683 C CA . SER A 1 88 ? 4.914 7.234 -9.352 1 56.81 88 SER A CA 1
ATOM 684 C C . SER A 1 88 ? 4.164 8.555 -9.492 1 56.81 88 SER A C 1
ATOM 686 O O . SER A 1 88 ? 2.982 8.57 -9.844 1 56.81 88 SER A O 1
ATOM 688 N N . GLY A 1 89 ? 4.289 9.422 -8.352 1 48.16 89 GLY A N 1
ATOM 689 C CA . GLY A 1 89 ? 3.896 10.805 -8.586 1 48.16 89 GLY A CA 1
ATOM 690 C C . GLY A 1 89 ? 4.059 11.234 -10.031 1 48.16 89 GLY A C 1
ATOM 691 O O . GLY A 1 89 ? 5.094 11.789 -10.406 1 48.16 89 GLY A O 1
ATOM 692 N N . GLY A 1 90 ? 3.738 10.469 -10.945 1 38.53 90 GLY A N 1
ATOM 693 C CA . GLY A 1 90 ? 3.803 11.281 -12.148 1 38.53 90 GLY A CA 1
ATOM 694 C C . GLY A 1 90 ? 3.01 12.57 -12.047 1 38.53 90 GLY A C 1
ATOM 695 O O . GLY A 1 90 ? 2.174 12.719 -11.156 1 38.53 90 GLY A O 1
ATOM 696 N N . PHE B 1 1 ? 16.906 15.523 24.375 1 35.97 1 PHE B N 1
ATOM 697 C CA . PHE B 1 1 ? 16.844 16.25 23.109 1 35.97 1 PHE B CA 1
ATOM 698 C C . PHE B 1 1 ? 15.414 16.688 22.812 1 35.97 1 PHE B C 1
ATOM 700 O O . PHE B 1 1 ? 14.508 15.859 22.719 1 35.97 1 PHE B O 1
ATOM 707 N N . VAL B 1 2 ? 14.922 17.75 23.312 1 52.66 2 VAL B N 1
ATOM 708 C CA . VAL B 1 2 ? 13.523 18.156 23.375 1 52.66 2 VAL B CA 1
ATOM 709 C C . VAL B 1 2 ? 12.977 18.359 21.969 1 52.66 2 VAL B C 1
ATOM 711 O O . VAL B 1 2 ? 13.234 19.391 21.344 1 52.66 2 VAL B O 1
ATOM 714 N N . GLY B 1 3 ? 13.273 17.5 21.062 1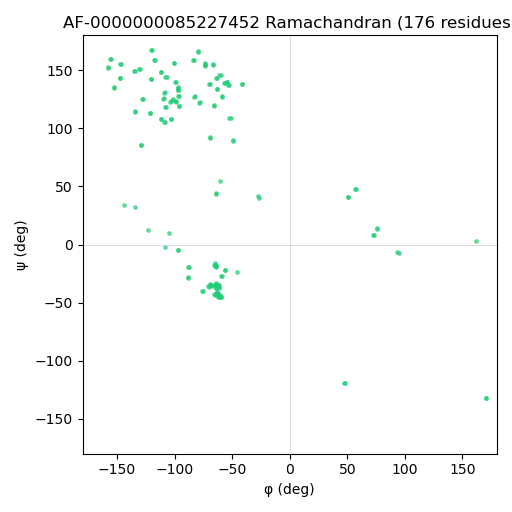 63.81 3 GLY B N 1
ATOM 715 C CA . GLY B 1 3 ? 13.039 17.734 19.656 1 63.81 3 GLY B CA 1
ATOM 716 C C . GLY B 1 3 ? 11.609 18.141 19.344 1 63.81 3 GLY B C 1
ATOM 717 O O . GLY B 1 3 ? 10.672 17.656 19.984 1 63.81 3 GLY B O 1
ATOM 718 N N . PHE B 1 4 ? 11.391 19.469 18.969 1 81.56 4 PHE B N 1
ATOM 719 C CA . PHE B 1 4 ? 10.094 19.953 18.516 1 81.56 4 PHE B CA 1
ATOM 720 C C . PHE B 1 4 ? 9.438 18.938 17.578 1 81.56 4 PHE B C 1
ATOM 722 O O . PHE B 1 4 ? 10.133 18.25 16.828 1 81.56 4 PHE B O 1
ATOM 729 N N . PRO B 1 5 ? 8.18 18.781 17.781 1 89.94 5 PRO B N 1
ATOM 730 C CA . PRO B 1 5 ? 7.512 17.859 16.859 1 89.94 5 PRO B CA 1
ATOM 731 C C . PRO B 1 5 ? 7.738 18.234 15.391 1 89.94 5 PRO B C 1
ATOM 733 O O . PRO B 1 5 ? 7.75 19.406 15.039 1 89.94 5 PRO B O 1
ATOM 736 N N . PRO B 1 6 ? 7.934 17.328 14.648 1 95.94 6 PRO B N 1
ATOM 737 C CA . PRO B 1 6 ? 8.289 17.578 13.25 1 95.94 6 PRO B CA 1
ATOM 738 C C . PRO B 1 6 ? 7.105 18.062 12.422 1 95.94 6 PRO B C 1
ATOM 740 O O . PRO B 1 6 ? 5.953 17.828 12.797 1 95.94 6 PRO B O 1
ATOM 743 N N . GLN B 1 7 ? 7.445 18.75 11.367 1 97.19 7 GLN B N 1
ATOM 744 C CA . GLN B 1 7 ? 6.531 19.047 10.266 1 97.19 7 GLN B CA 1
ATOM 745 C C . GLN B 1 7 ? 6.781 18.125 9.078 1 97.19 7 GLN B C 1
ATOM 747 O O . GLN B 1 7 ? 7.902 18.031 8.578 1 97.19 7 GLN B O 1
ATOM 752 N N . VAL B 1 8 ? 5.688 17.453 8.68 1 97.94 8 VAL B N 1
ATOM 753 C CA . VAL B 1 8 ? 5.855 16.516 7.566 1 97.94 8 VAL B CA 1
ATOM 754 C C . VAL B 1 8 ? 5.004 16.969 6.383 1 97.94 8 VAL B C 1
ATOM 756 O O . VAL B 1 8 ? 4.105 17.797 6.535 1 97.94 8 VAL B O 1
ATOM 759 N N . LEU B 1 9 ? 5.383 16.5 5.18 1 98.19 9 LEU B N 1
ATOM 760 C CA . LEU B 1 9 ? 4.594 16.719 3.971 1 98.19 9 LEU B CA 1
ATOM 761 C C . LEU B 1 9 ? 3.695 15.516 3.686 1 98.19 9 LEU B C 1
ATOM 763 O O . LEU B 1 9 ? 4.184 14.406 3.484 1 98.19 9 LEU B O 1
ATOM 767 N N . VAL B 1 10 ? 2.389 15.773 3.676 1 98.38 10 VAL B N 1
ATOM 768 C CA . VAL B 1 10 ? 1.442 14.703 3.375 1 98.38 10 VAL B CA 1
ATOM 769 C C . VAL B 1 10 ? 1.046 14.766 1.902 1 98.38 10 VAL B C 1
ATOM 771 O O . VAL B 1 10 ? 0.718 15.836 1.384 1 98.38 10 VAL B O 1
ATOM 774 N N . LEU B 1 11 ? 1.184 13.648 1.234 1 97.06 11 LEU B N 1
ATOM 775 C CA . LEU B 1 11 ? 0.792 13.523 -0.165 1 97.06 11 LEU B CA 1
ATOM 776 C C . LEU B 1 11 ? -0.465 12.672 -0.302 1 97.06 11 LEU B C 1
ATOM 778 O O . LEU B 1 11 ? -0.569 11.602 0.312 1 97.06 11 LEU B O 1
ATOM 782 N N . TYR B 1 12 ? -1.434 13.156 -1.053 1 96.94 12 TYR B N 1
ATOM 783 C CA . TYR B 1 12 ? -2.676 12.438 -1.311 1 96.94 12 TYR B CA 1
ATOM 784 C C . TYR B 1 12 ? -2.748 11.977 -2.762 1 96.94 12 TYR B C 1
ATOM 786 O O . TYR B 1 12 ? -2.646 12.789 -3.684 1 96.94 12 TYR B O 1
ATOM 794 N N . PHE B 1 13 ? -2.967 10.672 -2.914 1 93.75 13 PHE B N 1
ATOM 795 C CA . PHE B 1 13 ? -3.035 10.125 -4.266 1 93.75 13 PHE B CA 1
ATOM 796 C C . PHE B 1 13 ? -4.449 9.656 -4.59 1 93.75 13 PHE B C 1
ATOM 798 O O . PHE B 1 13 ? -5.164 9.172 -3.711 1 93.75 13 PHE B O 1
ATOM 805 N N . ALA B 1 14 ? -4.836 9.75 -5.922 1 92 14 ALA B N 1
ATOM 806 C CA . ALA B 1 14 ? -6.074 9.188 -6.457 1 92 14 ALA B CA 1
ATOM 807 C C . ALA B 1 14 ? -7.266 9.547 -5.578 1 92 14 ALA B C 1
ATOM 809 O O . ALA B 1 14 ? -7.551 10.727 -5.355 1 92 14 ALA B O 1
ATOM 810 N N . LYS B 1 15 ? -7.957 8.617 -5.027 1 93.94 15 LYS B N 1
ATOM 811 C CA . LYS B 1 15 ? -9.203 8.859 -4.301 1 93.94 15 LYS B CA 1
ATOM 812 C C . LYS B 1 15 ? -8.953 9.695 -3.049 1 93.94 15 LYS B C 1
ATOM 814 O O . LYS B 1 15 ? -9.797 10.5 -2.656 1 93.94 15 LYS B O 1
ATOM 819 N N . SER B 1 16 ? -7.773 9.492 -2.387 1 96.31 16 SER B N 1
ATOM 820 C CA . SER B 1 16 ? -7.504 10.297 -1.201 1 96.31 16 SER B CA 1
ATOM 821 C C . SER B 1 16 ? -7.383 11.781 -1.556 1 96.31 16 SER B C 1
ATOM 823 O O . SER B 1 16 ? -7.797 12.641 -0.782 1 96.31 16 SER B O 1
ATOM 825 N N . ALA B 1 17 ? -6.844 12.102 -2.732 1 96.44 17 ALA B N 1
ATOM 826 C CA . ALA B 1 17 ? -6.777 13.484 -3.188 1 96.44 17 ALA B CA 1
ATOM 827 C C . ALA B 1 17 ? -8.172 14.055 -3.422 1 96.44 17 ALA B C 1
ATOM 829 O O . ALA B 1 17 ? -8.453 15.195 -3.055 1 96.44 17 ALA B O 1
ATOM 830 N N . GLU B 1 18 ? -8.992 13.273 -4.027 1 97.12 18 GLU B N 1
ATOM 831 C CA . GLU B 1 18 ? -10.375 13.68 -4.27 1 97.12 18 GLU B CA 1
ATOM 832 C C . GLU B 1 18 ? -11.102 13.984 -2.963 1 97.12 18 GLU B C 1
ATOM 834 O O . GLU B 1 18 ? -11.766 15.016 -2.842 1 97.12 18 GLU B O 1
ATOM 839 N N . LEU B 1 19 ? -10.922 13.141 -2.064 1 97.12 19 LEU B N 1
ATOM 840 C CA . LEU B 1 19 ? -11.648 13.234 -0.802 1 97.12 19 LEU B CA 1
ATOM 841 C C . LEU B 1 19 ? -11.148 14.414 0.025 1 97.12 19 LEU B C 1
ATOM 843 O O . LEU B 1 19 ? -11.93 15.039 0.752 1 97.12 19 LEU B O 1
ATOM 847 N N . THR B 1 20 ? -9.812 14.727 -0.023 1 97.69 20 THR B N 1
ATOM 848 C CA . THR B 1 20 ? -9.25 15.82 0.764 1 97.69 20 THR B CA 1
ATOM 849 C C . THR B 1 20 ? -9.32 17.141 -0.005 1 97.69 20 THR B C 1
ATOM 851 O O . THR B 1 20 ? -9.211 18.203 0.585 1 97.69 20 THR B O 1
ATOM 854 N N . GLY B 1 21 ? -9.484 17 -1.368 1 97.44 21 GLY B N 1
ATOM 855 C CA . GLY B 1 21 ? -9.5 18.188 -2.219 1 97.44 21 GLY B CA 1
ATOM 856 C C . GLY B 1 21 ? -8.117 18.781 -2.445 1 97.44 21 GLY B C 1
ATOM 857 O O . GLY B 1 21 ? -7.988 19.953 -2.764 1 97.44 21 GLY B O 1
ATOM 858 N N . ARG B 1 22 ? -7.039 18.016 -2.109 1 96.38 22 ARG B N 1
ATOM 859 C CA . ARG B 1 22 ? -5.672 18.5 -2.293 1 96.38 22 ARG B CA 1
ATOM 860 C C . ARG B 1 22 ? -4.73 17.344 -2.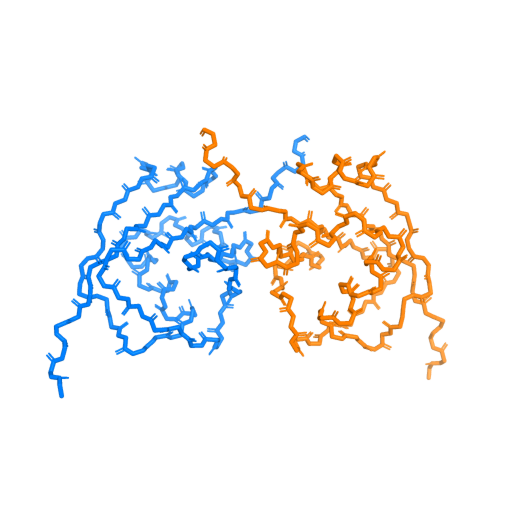633 1 96.38 22 ARG B C 1
ATOM 862 O O . ARG B 1 22 ? -5.012 16.188 -2.309 1 96.38 22 ARG B O 1
ATOM 869 N N . LYS B 1 23 ? -3.658 17.734 -3.305 1 96.69 23 LYS B N 1
ATOM 870 C CA . LYS B 1 23 ? -2.623 16.766 -3.648 1 96.69 23 LYS B CA 1
ATOM 871 C C . LYS B 1 23 ? -1.585 16.641 -2.535 1 96.69 23 LYS B C 1
ATOM 873 O O . LYS B 1 23 ? -0.96 15.602 -2.367 1 96.69 23 LYS B O 1
ATOM 878 N N . GLU B 1 24 ? -1.418 17.734 -1.817 1 97.75 24 GLU B N 1
ATOM 879 C CA . GLU B 1 24 ? -0.435 17.719 -0.738 1 97.75 24 GLU B CA 1
ATOM 880 C C . GLU B 1 24 ? -0.771 18.766 0.322 1 97.75 24 GLU B C 1
ATOM 882 O O . GLU B 1 24 ? -1.538 19.703 0.063 1 97.75 24 GLU B O 1
ATOM 887 N N . GLU B 1 25 ? -0.252 18.625 1.535 1 98 25 GLU B N 1
ATOM 888 C CA . GLU B 1 25 ? -0.321 19.641 2.59 1 98 25 GLU B CA 1
ATOM 889 C C . GLU B 1 25 ? 0.783 19.438 3.623 1 98 25 GLU B C 1
ATOM 891 O O . GLU B 1 25 ? 1.229 18.297 3.846 1 98 25 GLU B O 1
ATOM 896 N N . GLU B 1 26 ? 1.194 20.469 4.262 1 97.81 26 GLU B N 1
ATOM 897 C CA . GLU B 1 26 ? 2.117 20.391 5.391 1 97.81 26 GLU B CA 1
ATOM 898 C C . GLU B 1 26 ? 1.381 20.078 6.691 1 97.81 26 GLU B C 1
ATOM 900 O O . GLU B 1 26 ? 0.41 20.75 7.039 1 97.81 26 GLU B O 1
ATOM 905 N N . LEU B 1 27 ? 1.794 19.078 7.395 1 97.06 27 LEU B N 1
ATOM 906 C CA . LEU B 1 27 ? 1.256 18.719 8.695 1 97.06 27 LEU B CA 1
ATOM 907 C C . LEU B 1 27 ? 2.252 19.031 9.805 1 97.06 27 LEU B C 1
ATOM 909 O O . LEU B 1 27 ? 3.266 18.344 9.953 1 97.06 27 LEU B O 1
ATOM 913 N N . PRO B 1 28 ? 2.045 20.047 10.57 1 95.5 28 PRO B N 1
ATOM 914 C CA . PRO B 1 28 ? 2.986 20.422 11.625 1 95.5 28 PRO B CA 1
ATOM 915 C C . PRO B 1 28 ? 2.781 19.641 12.914 1 95.5 28 PRO B C 1
ATOM 917 O O . PRO B 1 28 ? 1.725 19.047 13.117 1 95.5 28 PRO B O 1
ATOM 920 N N . ASP B 1 29 ? 3.746 19.578 13.727 1 94.75 29 ASP B N 1
ATOM 921 C CA . ASP B 1 29 ? 3.703 19.125 15.117 1 94.75 29 ASP B CA 1
ATOM 922 C C . ASP B 1 29 ? 3.146 17.703 15.211 1 94.75 29 ASP B C 1
ATOM 924 O O . ASP B 1 29 ? 2.25 17.438 16.016 1 94.75 29 ASP B O 1
ATOM 928 N N . VAL B 1 30 ? 3.648 16.859 14.406 1 97 30 VAL B N 1
ATOM 929 C CA . VAL B 1 30 ? 3.205 15.461 14.453 1 97 30 VAL B CA 1
ATOM 930 C C . VAL B 1 30 ? 3.887 14.742 15.617 1 97 30 VAL B C 1
ATOM 932 O O . VAL B 1 30 ? 5.117 14.719 15.703 1 97 30 VAL B O 1
ATOM 935 N N . PRO B 1 31 ? 3.09 14.188 16.531 1 96.44 31 PRO B N 1
ATOM 936 C CA . PRO B 1 31 ? 3.707 13.375 17.578 1 96.44 31 PRO B CA 1
ATOM 937 C C . PRO B 1 31 ? 4.613 12.281 17.016 1 96.44 31 PRO B C 1
ATOM 939 O O . PRO B 1 31 ? 4.289 11.664 16 1 96.44 31 PRO B O 1
ATOM 942 N N . THR B 1 32 ? 5.816 12.062 17.625 1 96.44 32 THR B N 1
ATOM 943 C CA . THR B 1 32 ? 6.746 11.023 17.188 1 96.44 32 THR B CA 1
ATOM 944 C C . THR B 1 32 ? 7.617 10.562 18.359 1 96.44 32 THR B C 1
ATOM 946 O O . THR B 1 32 ? 7.996 11.359 19.219 1 96.44 32 THR B O 1
ATOM 949 N N . PRO B 1 33 ? 7.789 9.305 18.516 1 96.75 33 PRO B N 1
ATOM 950 C CA . PRO B 1 33 ? 7.281 8.219 17.672 1 96.75 33 PRO B CA 1
ATOM 951 C C . PRO B 1 33 ? 5.758 8.094 17.719 1 96.75 33 PRO B C 1
ATOM 953 O O . PRO B 1 33 ? 5.133 8.539 18.688 1 96.75 33 PRO B O 1
ATOM 956 N N . ILE B 1 34 ? 5.121 7.5 16.594 1 97.69 34 ILE B N 1
ATOM 957 C CA . ILE B 1 34 ? 3.674 7.363 16.469 1 97.69 34 ILE B CA 1
ATOM 958 C C . ILE B 1 34 ? 3.342 6.09 15.695 1 97.69 34 ILE B C 1
ATOM 960 O O . ILE B 1 34 ? 4.059 5.727 14.758 1 97.69 34 ILE B O 1
ATOM 964 N N . SER B 1 35 ? 2.305 5.422 16.062 1 97.94 35 SER B N 1
ATOM 965 C CA . SER B 1 35 ? 1.881 4.273 15.273 1 97.94 35 SER B CA 1
ATOM 966 C C . SER B 1 35 ? 1.231 4.711 13.961 1 97.94 35 SER B C 1
ATOM 968 O O . SER B 1 35 ? 0.672 5.805 13.875 1 97.94 35 SER B O 1
ATOM 970 N N . SER B 1 36 ? 1.314 3.822 13 1 97.56 36 SER B N 1
ATOM 971 C CA . SER B 1 36 ? 0.67 4.129 11.727 1 97.56 36 SER B CA 1
ATOM 972 C C . SER B 1 36 ? -0.835 4.305 11.898 1 97.56 36 SER B C 1
ATOM 974 O O . SER B 1 36 ? -1.454 5.105 11.195 1 97.56 36 SER B O 1
ATOM 976 N N . GLY B 1 37 ? -1.426 3.531 12.812 1 97.5 37 GLY B N 1
ATOM 977 C CA . GLY B 1 37 ? -2.834 3.715 13.133 1 97.5 37 GLY B CA 1
ATOM 978 C C . GLY B 1 37 ? -3.141 5.082 13.711 1 97.5 37 GLY B C 1
ATOM 979 O O . GLY B 1 37 ? -4.125 5.719 13.328 1 97.5 37 GLY B O 1
ATOM 980 N N . ASP B 1 38 ? -2.326 5.547 14.656 1 98.31 38 ASP B N 1
ATOM 981 C CA . ASP B 1 38 ? -2.529 6.859 15.258 1 98.31 38 ASP B CA 1
ATOM 982 C C . ASP B 1 38 ? -2.254 7.973 14.25 1 98.31 38 ASP B C 1
ATOM 984 O O . ASP B 1 38 ? -2.908 9.016 14.273 1 98.31 38 ASP B O 1
ATOM 988 N N . LEU B 1 39 ? -1.283 7.746 13.383 1 98.25 39 LEU B N 1
ATOM 989 C CA . LEU B 1 39 ? -1.015 8.703 12.312 1 98.25 39 LEU B CA 1
ATOM 990 C C . LEU B 1 39 ? -2.215 8.828 11.383 1 98.25 39 LEU B C 1
ATOM 992 O O . LEU B 1 39 ? -2.598 9.938 11.008 1 98.25 39 LEU B O 1
ATOM 996 N N . TRP B 1 40 ? -2.807 7.727 11.086 1 98.12 40 TRP B N 1
ATOM 997 C CA . TRP B 1 40 ? -4.016 7.727 10.266 1 98.12 40 TRP B CA 1
ATOM 998 C C . TRP B 1 40 ? -5.148 8.469 10.961 1 98.12 40 TRP B C 1
ATOM 1000 O O . TRP B 1 40 ? -5.84 9.281 10.344 1 98.12 40 TRP B O 1
ATOM 1010 N N . ARG B 1 41 ? -5.297 8.281 12.234 1 98.19 41 ARG B N 1
ATOM 1011 C CA . ARG B 1 41 ? -6.336 8.969 12.992 1 98.19 41 ARG B CA 1
ATOM 1012 C C . ARG B 1 41 ? -6.109 10.477 13 1 98.19 41 ARG B C 1
ATOM 1014 O O . ARG B 1 41 ? -7.066 11.25 12.945 1 98.19 41 ARG B O 1
ATOM 1021 N N . LEU B 1 42 ? -4.852 10.82 13.07 1 97.94 42 LEU B N 1
ATOM 1022 C CA . LEU B 1 42 ? -4.52 12.242 12.992 1 97.94 42 LEU B CA 1
ATOM 1023 C C . LEU B 1 42 ? -4.973 12.836 11.664 1 97.94 42 LEU B C 1
ATOM 1025 O O . LEU B 1 42 ? -5.57 13.914 11.633 1 97.94 42 LEU B O 1
ATOM 1029 N N . LEU B 1 43 ? -4.727 12.133 10.555 1 98.19 43 LEU B N 1
ATOM 1030 C CA . LEU B 1 43 ? -5.129 12.594 9.234 1 98.19 43 LEU B CA 1
ATOM 1031 C C . LEU B 1 43 ? -6.645 12.594 9.094 1 98.19 43 LEU B C 1
ATOM 1033 O O . LEU B 1 43 ? -7.215 13.484 8.453 1 98.19 43 LEU B O 1
ATOM 1037 N N . LEU B 1 44 ? -7.285 11.594 9.734 1 97.81 44 LEU B N 1
ATOM 1038 C CA . LEU B 1 44 ? -8.742 11.492 9.727 1 97.81 44 LEU B CA 1
ATOM 1039 C C . LEU B 1 44 ? -9.375 12.695 10.422 1 97.81 44 LEU B C 1
ATOM 1041 O O . LEU B 1 44 ? -10.398 13.211 9.969 1 97.81 44 LEU B O 1
ATOM 1045 N N . ARG B 1 45 ? -8.797 13.047 11.516 1 97.5 45 ARG B N 1
ATOM 1046 C CA . ARG B 1 45 ? -9.305 14.211 12.242 1 97.5 45 ARG B CA 1
ATOM 1047 C C . ARG B 1 45 ? -9.211 15.469 11.391 1 97.5 45 ARG B C 1
ATOM 1049 O O . ARG B 1 45 ? -10.102 16.312 11.43 1 97.5 45 ARG B O 1
ATOM 1056 N N . ARG B 1 46 ? -8.164 15.602 10.625 1 97.19 46 ARG B N 1
ATOM 1057 C CA . ARG B 1 46 ? -7.953 16.766 9.766 1 97.19 46 ARG B CA 1
ATOM 1058 C C . ARG B 1 46 ? -8.859 16.703 8.539 1 97.19 46 ARG B C 1
ATOM 1060 O O . ARG B 1 46 ? -9.359 17.734 8.086 1 97.19 46 ARG B O 1
ATOM 1067 N N . HIS B 1 47 ? -9.031 15.531 7.965 1 98.19 47 HIS B N 1
ATOM 1068 C CA . HIS B 1 47 ? -9.867 15.297 6.793 1 98.19 47 HIS B CA 1
ATOM 1069 C C . HIS B 1 47 ? -10.836 14.141 7.035 1 98.19 47 HIS B C 1
ATOM 1071 O O . HIS B 1 47 ? -10.578 13.008 6.602 1 98.19 47 HIS B O 1
ATOM 1077 N N . PRO B 1 48 ? -11.984 14.359 7.625 1 98.19 48 PRO B N 1
ATOM 1078 C CA . PRO B 1 48 ? -12.922 13.305 8.016 1 98.19 48 PRO B CA 1
ATOM 1079 C C . PRO B 1 48 ? -13.391 12.461 6.832 1 98.19 48 PRO B C 1
ATOM 1081 O O . PRO B 1 48 ? -13.711 11.281 6.992 1 98.19 48 PRO B O 1
ATOM 1084 N N . ARG B 1 49 ? -13.422 12.961 5.59 1 97.88 49 ARG B N 1
ATOM 1085 C CA . ARG B 1 49 ? -13.875 12.242 4.402 1 97.88 49 ARG B CA 1
ATOM 1086 C C . ARG B 1 49 ? -12.953 11.07 4.086 1 97.88 49 ARG B C 1
ATOM 1088 O O . ARG B 1 49 ? -13.336 10.164 3.348 1 97.88 49 ARG B O 1
ATOM 1095 N N . LEU B 1 50 ? -11.734 11.07 4.641 1 97.94 50 LEU B N 1
ATOM 1096 C CA . LEU B 1 50 ? -10.797 9.977 4.449 1 97.94 50 LEU B CA 1
ATOM 1097 C C . LEU B 1 50 ? -11.336 8.688 5.055 1 97.94 50 LEU B C 1
ATOM 1099 O O . LEU B 1 50 ? -10.852 7.598 4.746 1 97.94 50 LEU B O 1
ATOM 1103 N N . SER B 1 51 ? -12.305 8.773 5.961 1 97.5 51 SER B N 1
ATOM 1104 C CA . SER B 1 51 ? -12.891 7.605 6.602 1 97.5 51 SER B CA 1
ATOM 1105 C C . SER B 1 51 ? -13.438 6.625 5.566 1 97.5 51 SER B C 1
ATOM 1107 O O . SER B 1 51 ? -13.523 5.422 5.828 1 97.5 51 SER B O 1
ATOM 1109 N N . ALA B 1 52 ? -13.727 7.078 4.355 1 96.12 52 ALA B N 1
ATOM 1110 C CA . ALA B 1 52 ? -14.211 6.23 3.268 1 96.12 52 ALA B CA 1
ATOM 1111 C C . ALA B 1 52 ? -13.148 5.215 2.85 1 96.12 52 ALA B C 1
ATOM 1113 O O . ALA B 1 52 ? -13.469 4.195 2.236 1 96.12 52 ALA B O 1
ATOM 1114 N N . LEU B 1 53 ? -11.898 5.5 3.303 1 94.56 53 LEU B N 1
ATOM 1115 C CA . LEU B 1 53 ? -10.789 4.652 2.887 1 94.56 53 LEU B CA 1
ATOM 1116 C C . LEU B 1 53 ? -10.297 3.791 4.043 1 94.56 53 LEU B C 1
ATOM 1118 O O . LEU B 1 53 ? -9.305 3.074 3.91 1 94.56 53 LEU B O 1
ATOM 1122 N N . GLN B 1 54 ? -10.75 3.812 5.266 1 89.56 54 GLN B N 1
ATOM 1123 C CA . GLN B 1 54 ? -10.281 3.26 6.531 1 89.56 54 GLN B CA 1
ATOM 1124 C C . GLN B 1 54 ? -9.844 1.807 6.371 1 89.56 54 GLN B C 1
ATOM 1126 O O . GLN B 1 54 ? -8.867 1.374 6.98 1 89.56 54 GLN B O 1
ATOM 1131 N N . HIS B 1 55 ? -10.32 0.979 5.352 1 85.25 55 HIS B N 1
ATOM 1132 C CA . HIS B 1 55 ? -9.977 -0.43 5.215 1 85.25 55 HIS B CA 1
ATOM 1133 C C . HIS B 1 55 ? -9.359 -0.716 3.85 1 85.25 55 HIS B C 1
ATOM 1135 O O . HIS B 1 55 ? -9.094 -1.873 3.514 1 85.25 55 HIS B O 1
ATOM 1141 N N . HIS B 1 56 ? -9.055 0.302 3.238 1 89.38 56 HIS B N 1
ATOM 1142 C CA . HIS B 1 56 ? -8.555 0.151 1.878 1 89.38 56 HIS B CA 1
ATOM 1143 C C . HIS B 1 56 ? -7.473 1.182 1.575 1 89.38 56 HIS B C 1
ATOM 1145 O O . HIS B 1 56 ? -7.441 1.757 0.485 1 89.38 56 HIS B O 1
ATOM 1151 N N . VAL B 1 57 ? -6.691 1.489 2.645 1 94.62 57 VAL B N 1
ATOM 1152 C CA . VAL B 1 57 ? -5.656 2.504 2.48 1 94.62 57 VAL B CA 1
ATOM 1153 C C . VAL B 1 57 ? -4.355 2.025 3.121 1 94.62 57 VAL B C 1
ATOM 1155 O O . VAL B 1 57 ? -4.379 1.258 4.086 1 94.62 57 VAL B O 1
ATOM 1158 N N . VAL B 1 58 ? -3.283 2.457 2.578 1 95.31 58 VAL B N 1
ATOM 1159 C CA . VAL B 1 58 ? -1.966 2.246 3.17 1 95.31 58 VAL B CA 1
ATOM 1160 C C . VAL B 1 58 ? -1.197 3.564 3.203 1 95.31 58 VAL B C 1
ATOM 1162 O O . VAL B 1 58 ? -1.449 4.457 2.393 1 95.31 58 VAL B O 1
ATOM 1165 N N . LEU B 1 59 ? -0.327 3.727 4.137 1 96.25 59 LEU B N 1
ATOM 1166 C CA . LEU B 1 59 ? 0.557 4.887 4.195 1 96.25 59 LEU B CA 1
ATOM 1167 C C . LEU B 1 59 ? 1.943 4.539 3.662 1 96.25 59 LEU B C 1
ATOM 1169 O O . LEU B 1 59 ? 2.33 3.369 3.641 1 96.25 59 LEU B O 1
ATOM 1173 N N . ALA B 1 60 ? 2.646 5.516 3.221 1 95.56 60 ALA B N 1
ATOM 1174 C CA . ALA B 1 60 ? 4.074 5.398 2.941 1 95.56 60 ALA B CA 1
ATOM 1175 C C . ALA B 1 60 ? 4.863 6.504 3.635 1 95.56 60 ALA B C 1
ATOM 1177 O O . ALA B 1 60 ? 4.543 7.688 3.492 1 95.56 60 ALA B O 1
ATOM 1178 N N . VAL B 1 61 ? 5.797 6.121 4.375 1 94.94 61 VAL B N 1
ATOM 1179 C CA . VAL B 1 61 ? 6.703 7.062 5.02 1 94.94 61 VAL B CA 1
ATOM 1180 C C . VAL B 1 61 ? 8.078 7 4.355 1 94.94 61 VAL B C 1
ATOM 1182 O O . VAL B 1 61 ? 8.711 5.945 4.324 1 94.94 61 VAL B O 1
ATOM 1185 N N . ARG B 1 62 ? 8.492 8.141 3.785 1 93 62 ARG B N 1
ATOM 1186 C CA . ARG B 1 62 ? 9.719 8.156 2.996 1 93 62 ARG B CA 1
ATOM 1187 C C . ARG B 1 62 ? 9.719 7.035 1.962 1 93 62 ARG B C 1
ATOM 1189 O O . ARG B 1 62 ? 10.68 6.27 1.867 1 93 62 ARG B O 1
ATOM 1196 N N . GLN B 1 63 ? 8.555 6.871 1.385 1 89.31 63 GLN B N 1
ATOM 1197 C CA . GLN B 1 63 ? 8.328 5.977 0.255 1 89.31 63 GLN B CA 1
ATOM 1198 C C . GLN B 1 63 ? 8.367 4.516 0.694 1 89.31 63 GLN B C 1
ATOM 1200 O O . GLN B 1 63 ? 8.391 3.611 -0.143 1 89.31 63 GLN B O 1
ATOM 1205 N N . GLN B 1 64 ? 8.422 4.285 1.984 1 90.31 64 GLN B N 1
ATOM 1206 C CA . GLN B 1 64 ? 8.281 2.93 2.504 1 90.31 64 GLN B CA 1
ATOM 1207 C C . GLN B 1 64 ? 6.855 2.68 2.996 1 90.31 64 GLN B C 1
ATOM 1209 O O . GLN B 1 64 ? 6.355 3.402 3.863 1 90.31 64 GLN B O 1
ATOM 1214 N N . TYR B 1 65 ? 6.191 1.624 2.441 1 94.88 65 TYR B N 1
ATOM 1215 C CA . TYR B 1 65 ? 4.797 1.358 2.783 1 94.88 65 TYR B CA 1
ATOM 1216 C C . TYR B 1 65 ? 4.676 0.854 4.215 1 94.88 65 TYR B C 1
ATOM 1218 O O . TYR B 1 65 ? 5.484 0.038 4.664 1 94.88 65 TYR B O 1
ATOM 1226 N N . VAL B 1 66 ? 3.68 1.365 4.852 1 93.88 66 VAL B N 1
ATOM 1227 C CA . VAL B 1 66 ? 3.324 0.99 6.215 1 93.88 66 VAL B CA 1
ATOM 1228 C C . VAL B 1 66 ? 1.816 0.77 6.316 1 93.88 66 VAL B C 1
ATOM 1230 O O . VAL B 1 66 ? 1.031 1.695 6.098 1 93.88 66 VAL B O 1
ATOM 1233 N N . ALA B 1 67 ? 1.436 -0.448 6.59 1 92.94 67 ALA B N 1
ATOM 1234 C CA . ALA B 1 67 ? 0.012 -0.711 6.785 1 92.94 67 ALA B CA 1
ATOM 1235 C C . ALA B 1 67 ? -0.523 0.04 8 1 92.94 67 ALA B C 1
ATOM 1237 O O . ALA B 1 67 ? 0.177 0.186 9.008 1 92.94 67 ALA B O 1
ATOM 1238 N N . VAL B 1 68 ? -1.717 0.494 7.871 1 95.31 68 VAL B N 1
ATOM 1239 C CA . VAL B 1 68 ? -2.344 1.17 9.008 1 95.31 68 VAL B CA 1
ATOM 1240 C C . VAL B 1 68 ? -2.559 0.177 10.141 1 95.31 68 VAL B C 1
ATOM 1242 O O . VAL B 1 68 ? -3.217 -0.85 9.969 1 95.31 68 VAL B O 1
ATOM 1245 N N . GLY B 1 69 ? -1.957 0.459 11.25 1 93.81 69 GLY B N 1
ATOM 1246 C CA . GLY B 1 69 ? -2.045 -0.447 12.383 1 93.81 69 GLY B CA 1
ATOM 1247 C C . GLY B 1 69 ? -1.098 -0.086 13.508 1 93.81 69 GLY B C 1
ATOM 1248 O O . GLY B 1 69 ? -1.019 1.076 13.914 1 93.81 69 GLY B O 1
ATOM 1249 N N . ASP B 1 70 ? -0.367 -1.108 14.008 1 93.25 70 ASP B N 1
ATOM 1250 C CA . ASP B 1 70 ? 0.391 -0.923 15.242 1 93.25 70 ASP B CA 1
ATOM 1251 C C . ASP B 1 70 ? 1.85 -0.586 14.945 1 93.25 70 ASP B C 1
ATOM 1253 O O . ASP B 1 70 ? 2.623 -0.291 15.859 1 93.25 70 ASP B O 1
ATOM 1257 N N . GLN B 1 71 ? 2.209 -0.605 13.703 1 92.25 71 GLN B N 1
ATOM 1258 C CA . GLN B 1 71 ? 3.602 -0.309 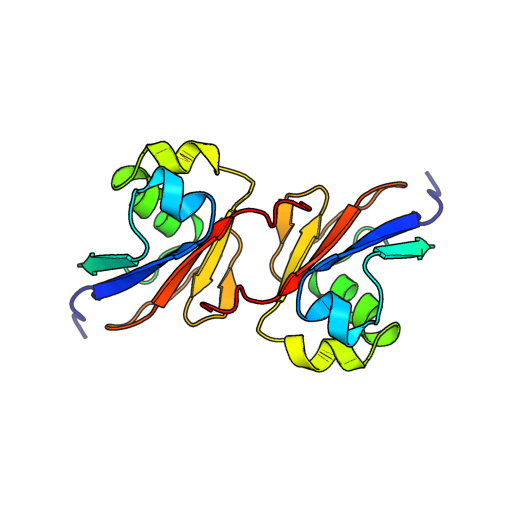13.383 1 92.25 71 GLN B CA 1
ATOM 1259 C C . GLN B 1 71 ? 3.965 1.118 13.781 1 92.25 71 GLN B C 1
ATOM 1261 O O . GLN B 1 71 ? 3.246 2.062 13.453 1 92.25 71 GLN B O 1
ATOM 1266 N N . VAL B 1 72 ? 5.129 1.271 14.453 1 96.44 72 VAL B N 1
ATOM 1267 C CA . VAL B 1 72 ? 5.566 2.574 14.945 1 96.44 72 VAL B CA 1
ATOM 1268 C C . VAL B 1 72 ? 6.547 3.199 13.953 1 96.44 72 VAL B C 1
ATOM 1270 O O . VAL B 1 72 ? 7.445 2.521 13.453 1 96.44 72 VAL B O 1
ATOM 1273 N N . VAL B 1 73 ? 6.301 4.484 13.656 1 96.5 73 VAL B N 1
ATOM 1274 C CA . VAL B 1 73 ? 7.203 5.223 12.789 1 96.5 73 VAL B CA 1
ATOM 1275 C C . VAL B 1 73 ? 7.762 6.438 13.523 1 96.5 73 VAL B C 1
ATOM 1277 O O . VAL B 1 73 ? 7.074 7.031 14.359 1 96.5 73 VAL B O 1
ATOM 1280 N N . THR B 1 74 ? 8.984 6.715 13.281 1 97.12 74 THR B N 1
ATOM 1281 C CA . THR B 1 74 ? 9.617 7.941 13.758 1 97.12 74 THR B CA 1
ATOM 1282 C C . THR B 1 74 ? 9.773 8.945 12.625 1 97.12 74 THR B C 1
ATOM 1284 O O . THR B 1 74 ? 10.375 8.648 11.594 1 97.12 74 THR B O 1
ATOM 1287 N N . LEU B 1 75 ? 9.211 10.133 12.789 1 97.38 75 LEU B N 1
ATOM 1288 C CA . LEU B 1 75 ? 9.172 11.148 11.734 1 97.38 75 LEU B CA 1
ATOM 1289 C C . LEU B 1 75 ? 10.141 12.281 12.039 1 97.38 75 LEU B C 1
ATOM 1291 O O . LEU B 1 75 ? 10.414 12.578 13.203 1 97.38 75 LEU B O 1
ATOM 1295 N N . ALA B 1 76 ? 10.703 12.766 11.008 1 96.56 76 ALA B N 1
ATOM 1296 C CA . ALA B 1 76 ? 11.57 13.938 11.078 1 96.56 76 ALA B CA 1
ATOM 1297 C C . ALA B 1 76 ? 11.031 15.07 10.203 1 96.56 76 ALA B C 1
ATOM 1299 O O . ALA B 1 76 ? 10.148 14.852 9.367 1 96.56 76 ALA B O 1
ATOM 1300 N N . ASP B 1 77 ? 11.586 16.266 10.398 1 96.69 77 ASP B N 1
ATOM 1301 C CA . ASP B 1 77 ? 11.195 17.406 9.594 1 96.69 77 ASP B CA 1
ATOM 1302 C C . ASP B 1 77 ? 11.438 17.141 8.109 1 96.69 77 ASP B C 1
ATOM 1304 O O . ASP B 1 77 ? 12.5 16.672 7.723 1 96.69 77 ASP B O 1
ATOM 1308 N N . GLY B 1 78 ? 10.375 17.359 7.305 1 96.12 78 GLY B N 1
ATOM 1309 C CA . GLY B 1 78 ? 10.531 17.234 5.863 1 96.12 78 GLY B CA 1
ATOM 1310 C C . GLY B 1 78 ? 10.18 15.859 5.34 1 96.12 78 GLY B C 1
ATOM 1311 O O . GLY B 1 78 ? 10.102 15.656 4.125 1 96.12 78 GLY B O 1
ATOM 1312 N N . ASP B 1 79 ? 9.898 14.891 6.281 1 97.31 79 ASP B N 1
ATOM 1313 C CA . ASP B 1 79 ? 9.5 13.555 5.832 1 97.31 79 ASP B CA 1
ATOM 1314 C C . ASP B 1 79 ? 8.211 13.617 5.016 1 97.31 79 ASP B C 1
ATOM 1316 O O . ASP B 1 79 ? 7.328 14.422 5.301 1 97.31 79 ASP B O 1
ATOM 1320 N N . GLU B 1 80 ? 8.141 12.773 4.074 1 96.94 80 GLU B N 1
ATOM 1321 C CA . GLU B 1 80 ? 6.914 12.633 3.299 1 96.94 80 GLU B CA 1
ATOM 1322 C C . GLU B 1 80 ? 6.059 11.484 3.822 1 96.94 80 GLU B C 1
ATOM 1324 O O . GLU B 1 80 ? 6.574 10.414 4.145 1 96.94 80 GLU B O 1
ATOM 1329 N N . VAL B 1 81 ? 4.781 11.758 3.939 1 97.44 81 VAL B N 1
ATOM 1330 C CA . VAL B 1 81 ? 3.773 10.758 4.266 1 97.44 81 VAL B CA 1
ATOM 1331 C C . VAL B 1 81 ? 2.721 10.703 3.164 1 97.44 81 VAL B C 1
ATOM 1333 O O . VAL B 1 81 ? 1.942 11.648 2.992 1 97.44 81 VAL B O 1
ATOM 1336 N N . ALA B 1 82 ? 2.695 9.594 2.465 1 96.31 82 ALA B N 1
ATOM 1337 C CA . ALA B 1 82 ? 1.723 9.461 1.383 1 96.31 82 ALA B CA 1
ATOM 1338 C C . ALA B 1 82 ? 0.508 8.648 1.834 1 96.31 82 ALA B C 1
ATOM 1340 O O . ALA B 1 82 ? 0.646 7.664 2.561 1 96.31 82 ALA B O 1
ATOM 1341 N N . VAL B 1 83 ? -0.625 9.07 1.423 1 96.75 83 VAL B N 1
ATOM 1342 C CA . VAL B 1 83 ? -1.889 8.359 1.6 1 96.75 83 VAL B CA 1
ATOM 1343 C C . VAL B 1 83 ? -2.293 7.688 0.289 1 96.75 83 VAL B C 1
ATOM 1345 O O . VAL B 1 83 ? -2.715 8.359 -0.655 1 96.75 83 VAL B O 1
ATOM 1348 N N . VAL B 1 84 ? -2.164 6.387 0.306 1 93.94 84 VAL B N 1
ATOM 1349 C CA . VAL B 1 84 ? -2.289 5.637 -0.94 1 93.94 84 VAL B CA 1
ATOM 1350 C C . VAL B 1 84 ? -3.557 4.785 -0.906 1 93.94 84 VAL B C 1
ATOM 1352 O O . VAL B 1 84 ? -3.619 3.779 -0.196 1 93.94 84 VAL B O 1
ATOM 1355 N N . PRO B 1 85 ? -4.535 5.121 -1.623 1 93.12 85 PRO B N 1
ATOM 1356 C CA . PRO B 1 85 ? -5.762 4.332 -1.742 1 93.12 85 PRO B CA 1
ATOM 1357 C C . PRO B 1 85 ? -5.613 3.152 -2.701 1 93.12 85 PRO B C 1
ATOM 1359 O O . PRO B 1 85 ? -4.582 3.018 -3.363 1 93.12 85 PRO B O 1
ATOM 1362 N N . PRO B 1 86 ? -6.613 2.23 -2.615 1 85.81 86 PRO B N 1
ATOM 1363 C CA . PRO B 1 86 ? -6.535 1.066 -3.5 1 85.81 86 PRO B CA 1
ATOM 1364 C C . PRO B 1 86 ? -6.445 1.452 -4.977 1 85.81 86 PRO B C 1
ATOM 1366 O O . PRO B 1 86 ? -6.992 2.48 -5.383 1 85.81 86 PRO B O 1
ATOM 1369 N N . LEU B 1 87 ? -5.547 0.684 -5.695 1 78.12 87 LEU B N 1
ATOM 1370 C CA . LEU B 1 87 ? -5.43 0.919 -7.133 1 78.12 87 LEU B CA 1
ATOM 1371 C C . LEU B 1 87 ? -6.691 0.464 -7.859 1 78.12 87 LEU B C 1
ATOM 1373 O O . LEU B 1 87 ? -7.285 -0.554 -7.5 1 78.12 87 LEU B O 1
ATOM 1377 N N . SER B 1 88 ? -7.727 1.271 -8.117 1 56.91 88 SER B N 1
ATOM 1378 C CA . SER B 1 88 ? -8.898 0.879 -8.891 1 56.91 88 SER B CA 1
ATOM 1379 C C . SER B 1 88 ? -8.508 0.224 -10.211 1 56.91 88 SER B C 1
ATOM 1381 O O . SER B 1 88 ? -7.57 0.672 -10.875 1 56.91 88 SER B O 1
ATOM 1383 N N . GLY B 1 89 ? -8.344 -1.211 -10.133 1 48.44 89 GLY B N 1
ATOM 1384 C CA . GLY B 1 89 ? -8.32 -1.907 -11.406 1 48.44 89 GLY B CA 1
ATOM 1385 C C . GLY B 1 89 ? -9.078 -1.179 -12.5 1 48.44 89 GLY B C 1
ATOM 1386 O O . GLY B 1 89 ? -10.258 -1.447 -12.727 1 48.44 89 GLY B O 1
ATOM 1387 N N . GLY B 1 90 ? -9.023 0.08 -12.617 1 38.56 90 GLY B N 1
ATOM 1388 C CA . GLY B 1 90 ? -9.672 0.384 -13.883 1 38.56 90 GLY B CA 1
ATOM 1389 C C . GLY B 1 90 ? -9.086 -0.387 -15.047 1 38.56 90 GLY B C 1
ATOM 1390 O O . GLY B 1 90 ? -7.992 -0.95 -14.945 1 38.56 90 GLY B O 1
#

Secondary structure (DSSP, 8-state):
----PPPEEEEE-THHHHHHT-SEEEE-S--SSEEHHHHHHHHHHH-GGGGGGTTS-EEEETTEEEESSS-EE---TT-EEEEE------/----PPPEEEEE-THHHHHHT-SEEEE-S--SSEEHHHHHHHHHHH-GGGGGGTTS-EEEETTEEEESSS-EE---TT-EEEEE------

Sequence (180 aa):
FVGFPPQVLVLYFAKSAELTGRKEEELPDVPTPISSGDLWRLLLRRHPRLSALQHHVVLAVRQQYVAVGDQVVTLADGDEVAVVPPLSGGFVGFPPQVLVLYFAKSAELTGRKEEELPDVPTPISSGDLWRLLLRRHPRLSALQHHVVLAVRQQYVAVGDQVVTLADGDEVAVVPPLSGG

Organism: Amphiprion ocellaris (NCBI:txid80972)

Solvent-accessible surface area (backbone atoms only — not comparable to full-atom values): 9743 Å² total; per-residue (Å²): 129,86,69,73,53,24,37,28,38,36,35,31,36,74,65,44,13,63,56,66,72,38,56,59,49,78,44,67,60,42,75,62,72,34,28,35,35,57,51,48,50,54,50,30,72,76,34,60,61,51,56,81,37,73,66,34,43,33,34,20,52,75,64,30,57,39,36,64,36,81,52,73,44,77,71,47,70,69,38,40,39,34,38,42,45,68,79,73,83,115,129,87,69,73,55,24,37,30,37,36,35,31,36,74,65,44,14,64,55,65,72,39,56,59,49,79,44,66,60,41,75,61,72,34,29,35,36,57,50,48,48,54,50,30,71,77,34,61,60,50,59,82,35,75,70,32,42,34,35,22,53,73,65,30,56,40,38,66,37,81,52,72,44,77,70,46,70,71,38,40,38,35,40,43,45,67,79,72,84,114

Nearest PDB structures (foldseek):
  5mpo-assembly1_A  TM=9.564E-01  e=5.821E-10  Homo sapiens
  3po0-assembly1_A  TM=7.824E-01  e=1.459E-06  Haloferax volcanii DS2
  6jbz-assembly1_D  TM=8.400E-01  e=6.721E-06  Mycobacterium tuberculosis
  1vjk-assembly1_A  TM=7.450E-01  e=2.278E-06  Pyrococcus furiosus
  4hro-assembly1_A  TM=7.859E-01  e=1.353E-05  Haloferax volcanii DS2

Radius of gyration: 17.08 Å; Cα contacts (8 Å, |Δi|>4): 359; chains: 2; bounding box: 31×52×42 Å